Protein AF-A0A0C2F3A9-F1 (afdb_monomer)

pLDDT: mean 70.53, std 16.94, range [33.72, 92.12]

Organism: NCBI:txid51022

Radius of gyration: 20.63 Å; Cα contacts (8 Å, |Δi|>4): 140; chains: 1; bounding box: 42×50×62 Å

Structure (mmCIF, N/CA/C/O backbone):
data_AF-A0A0C2F3A9-F1
#
_entry.id   AF-A0A0C2F3A9-F1
#
loop_
_atom_site.group_PDB
_atom_site.id
_atom_site.type_symbol
_atom_site.label_atom_id
_atom_site.label_alt_id
_atom_site.label_comp_id
_atom_site.label_asym_id
_atom_site.label_entity_id
_atom_site.label_seq_id
_atom_site.pdbx_PDB_ins_code
_atom_site.Cartn_x
_atom_site.Cartn_y
_atom_site.Cartn_z
_atom_site.occupancy
_atom_site.B_iso_or_equiv
_atom_site.auth_seq_id
_atom_site.auth_comp_id
_atom_site.auth_asym_id
_atom_site.auth_atom_id
_atom_site.pdbx_PDB_model_num
ATOM 1 N N . MET A 1 1 ? 12.069 31.025 26.419 1.00 36.00 1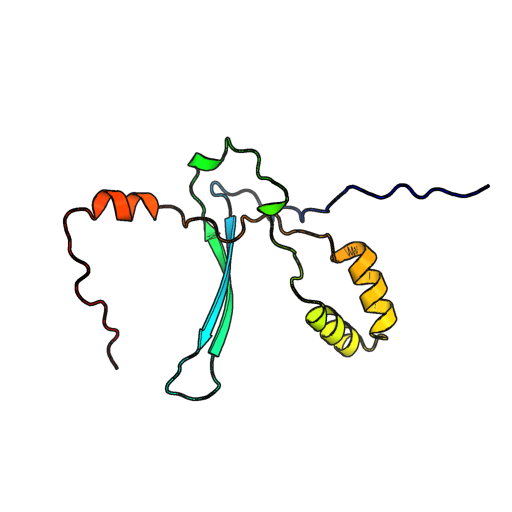 MET A N 1
ATOM 2 C CA . MET A 1 1 ? 12.903 30.349 25.404 1.00 36.00 1 MET A CA 1
ATOM 3 C C . MET A 1 1 ? 12.042 29.291 24.737 1.00 36.00 1 MET A C 1
ATOM 5 O O . MET A 1 1 ? 11.797 28.252 25.333 1.00 36.00 1 MET A O 1
ATOM 9 N N . GLY A 1 2 ? 11.458 29.619 23.585 1.00 33.72 2 GLY A N 1
ATOM 10 C CA . GLY A 1 2 ? 10.603 28.700 22.839 1.00 33.72 2 GLY A CA 1
ATOM 11 C C . GLY A 1 2 ? 11.467 27.779 21.993 1.00 33.72 2 GLY A C 1
ATOM 12 O O . GLY A 1 2 ? 12.223 28.256 21.151 1.00 33.72 2 GLY A O 1
ATOM 13 N N . ALA A 1 3 ? 11.380 26.474 22.231 1.00 38.06 3 ALA A N 1
ATOM 14 C CA . ALA A 1 3 ? 11.944 25.494 21.320 1.00 38.06 3 ALA A CA 1
ATOM 15 C C . ALA A 1 3 ? 11.051 25.445 20.074 1.00 38.06 3 ALA A C 1
ATOM 17 O O . ALA A 1 3 ? 9.968 24.861 20.088 1.00 38.06 3 ALA A O 1
ATOM 18 N N . VAL A 1 4 ? 11.493 26.112 19.009 1.00 39.12 4 VAL A N 1
ATOM 19 C CA . VAL A 1 4 ? 10.964 25.916 17.661 1.00 39.12 4 VAL A CA 1
ATOM 20 C C . VAL A 1 4 ? 11.475 24.554 17.202 1.00 39.12 4 VAL A C 1
ATOM 22 O O . VAL A 1 4 ? 12.618 24.414 16.775 1.00 39.12 4 VAL A O 1
ATOM 25 N N . TRP A 1 5 ? 10.651 23.522 17.364 1.00 34.75 5 TRP A N 1
ATOM 26 C CA . TRP A 1 5 ? 10.927 22.202 16.807 1.00 34.75 5 TRP A CA 1
ATOM 27 C C . TRP A 1 5 ? 10.609 22.236 15.315 1.00 34.75 5 TRP A C 1
ATOM 29 O O . TRP A 1 5 ? 9.516 21.891 14.873 1.00 34.75 5 TRP A O 1
ATOM 39 N N . SER A 1 6 ? 11.578 22.700 14.533 1.00 38.97 6 SER A N 1
ATOM 40 C CA . SER A 1 6 ? 11.580 22.590 13.079 1.00 38.97 6 SER A CA 1
ATOM 41 C C . SER A 1 6 ? 11.754 21.118 12.683 1.00 38.97 6 SER A C 1
ATOM 43 O O . SER A 1 6 ? 12.865 20.673 12.422 1.00 38.97 6 SER A O 1
ATOM 45 N N . TYR A 1 7 ? 10.669 20.346 12.642 1.00 45.22 7 TYR A N 1
ATOM 46 C CA . TYR A 1 7 ? 10.629 19.047 11.956 1.00 45.22 7 TYR A CA 1
ATOM 47 C C . TYR A 1 7 ? 9.521 19.048 10.900 1.00 45.22 7 TYR A C 1
ATOM 49 O O . TYR A 1 7 ? 8.666 18.176 10.849 1.00 45.22 7 TYR A O 1
ATOM 57 N N . ALA A 1 8 ? 9.545 20.062 10.039 1.00 42.72 8 ALA A N 1
ATOM 58 C CA . ALA A 1 8 ? 8.881 20.004 8.747 1.00 42.72 8 ALA A CA 1
ATOM 59 C C . ALA A 1 8 ? 9.912 19.522 7.716 1.00 42.72 8 ALA A C 1
ATOM 61 O O . ALA A 1 8 ? 10.925 20.191 7.512 1.00 42.72 8 ALA A O 1
ATOM 62 N N . GLY A 1 9 ? 9.674 18.374 7.069 1.00 41.00 9 GLY A N 1
ATOM 63 C CA . GLY A 1 9 ? 10.261 18.129 5.744 1.00 41.00 9 GLY A CA 1
ATOM 64 C C . GLY A 1 9 ? 10.920 16.781 5.450 1.00 41.00 9 GLY A C 1
ATOM 65 O O . GLY A 1 9 ? 11.559 16.681 4.406 1.00 41.00 9 GLY A O 1
ATOM 66 N N . ARG A 1 10 ? 10.796 15.739 6.283 1.00 51.03 10 ARG A N 1
ATOM 67 C CA . ARG A 1 10 ? 11.271 14.396 5.894 1.00 51.03 10 ARG A CA 1
ATOM 68 C C . ARG A 1 10 ? 10.126 13.394 5.882 1.00 51.03 10 ARG A C 1
ATOM 70 O O . ARG A 1 10 ? 9.877 12.716 6.868 1.00 51.03 10 ARG A O 1
ATOM 77 N N . TYR A 1 11 ? 9.476 13.275 4.729 1.00 56.59 11 TYR A N 1
ATOM 78 C CA . TYR A 1 11 ? 8.711 12.077 4.401 1.00 56.59 11 TYR A CA 1
ATOM 79 C C . TYR A 1 11 ? 9.651 10.868 4.514 1.00 56.59 11 TYR A C 1
ATOM 81 O O . TYR A 1 11 ? 10.692 10.811 3.858 1.00 56.59 11 TYR A O 1
ATOM 89 N N . SER A 1 12 ? 9.318 9.921 5.389 1.00 70.31 12 SER A N 1
ATOM 90 C CA . SER A 1 12 ? 10.097 8.694 5.547 1.00 70.31 12 SER A CA 1
ATOM 91 C C . SER A 1 12 ? 9.650 7.705 4.478 1.00 70.31 12 SER A C 1
ATOM 93 O O . SER A 1 12 ? 8.506 7.251 4.482 1.00 70.31 12 SER A O 1
ATOM 95 N N . VAL A 1 13 ? 10.517 7.414 3.512 1.00 74.19 13 VAL A N 1
ATOM 96 C CA . VAL A 1 13 ? 10.277 6.340 2.545 1.00 74.19 13 VAL A CA 1
ATOM 97 C C . VAL A 1 13 ? 10.815 5.047 3.149 1.00 74.19 13 VAL A C 1
ATOM 99 O O . VAL A 1 13 ? 11.979 4.988 3.546 1.00 74.19 13 VAL A O 1
ATOM 102 N N . LEU A 1 14 ? 9.971 4.016 3.237 1.00 79.88 14 LEU A N 1
ATOM 103 C CA . LEU A 1 14 ? 10.382 2.703 3.733 1.00 79.88 14 LEU A CA 1
ATOM 104 C C . LEU A 1 14 ? 11.518 2.139 2.867 1.00 79.88 14 LEU A C 1
ATOM 106 O O . LEU A 1 14 ? 11.450 2.253 1.643 1.00 79.88 14 LEU A O 1
ATOM 110 N N . PRO A 1 15 ? 12.545 1.510 3.461 1.00 76.62 15 PRO A N 1
ATOM 111 C CA . PRO A 1 15 ? 13.644 0.939 2.691 1.00 76.62 15 PRO A CA 1
ATOM 112 C C . PRO A 1 15 ? 13.127 -0.149 1.743 1.00 76.62 15 PRO A C 1
ATOM 114 O 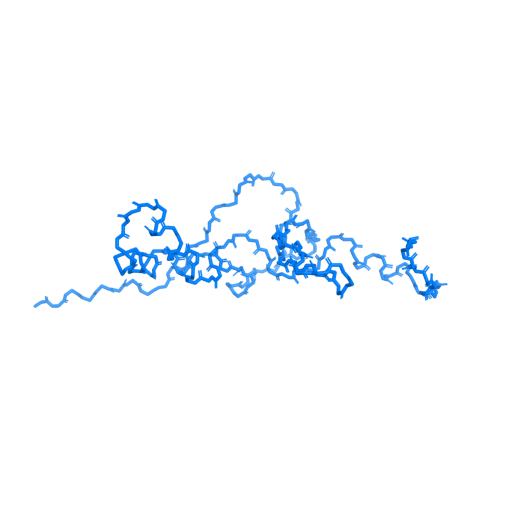O . PRO A 1 15 ? 12.234 -0.920 2.101 1.00 76.62 15 PRO A O 1
ATOM 117 N N . LEU A 1 16 ? 13.698 -0.230 0.537 1.00 75.38 16 LEU A N 1
ATOM 118 C CA . LEU A 1 16 ? 13.356 -1.305 -0.391 1.00 75.38 16 LEU A CA 1
ATOM 119 C C . LEU A 1 16 ? 13.831 -2.653 0.176 1.00 75.38 16 LEU A C 1
ATOM 121 O O . LEU A 1 16 ? 15.012 -2.789 0.513 1.00 75.38 16 LEU A O 1
ATOM 125 N N . PRO A 1 17 ? 12.950 -3.665 0.257 1.00 69.38 17 PRO A N 1
ATOM 126 C CA . PRO A 1 17 ? 13.351 -5.007 0.641 1.00 69.38 17 PRO A CA 1
ATOM 127 C C . PRO A 1 17 ? 14.075 -5.677 -0.535 1.00 69.38 17 PRO A C 1
ATOM 129 O O . PRO A 1 17 ? 13.457 -6.269 -1.417 1.00 69.38 17 PRO A O 1
ATOM 132 N N . GLY A 1 18 ? 15.404 -5.576 -0.542 1.00 72.25 18 GLY A N 1
ATOM 133 C CA . GLY A 1 18 ? 16.278 -6.258 -1.498 1.00 72.25 18 GLY A CA 1
ATOM 134 C C . GLY A 1 18 ? 16.624 -5.454 -2.755 1.00 72.25 18 GLY A C 1
ATOM 135 O O . GLY A 1 18 ? 16.185 -4.323 -2.954 1.00 72.25 18 GLY A O 1
ATOM 136 N N . CYS A 1 19 ? 17.452 -6.067 -3.604 1.00 71.38 19 CYS A N 1
ATOM 137 C CA . CYS A 1 19 ? 17.980 -5.466 -4.828 1.00 71.38 19 CYS A CA 1
ATOM 138 C C . CYS A 1 19 ? 17.548 -6.306 -6.034 1.00 71.38 19 CYS A C 1
ATOM 140 O O . CYS A 1 19 ? 18.101 -7.377 -6.280 1.00 71.38 19 CYS A O 1
ATOM 142 N N . GLY A 1 20 ? 16.547 -5.827 -6.772 1.00 76.38 20 GLY A N 1
ATOM 143 C CA . GLY A 1 20 ? 16.068 -6.439 -8.012 1.00 76.38 20 GLY A CA 1
ATOM 144 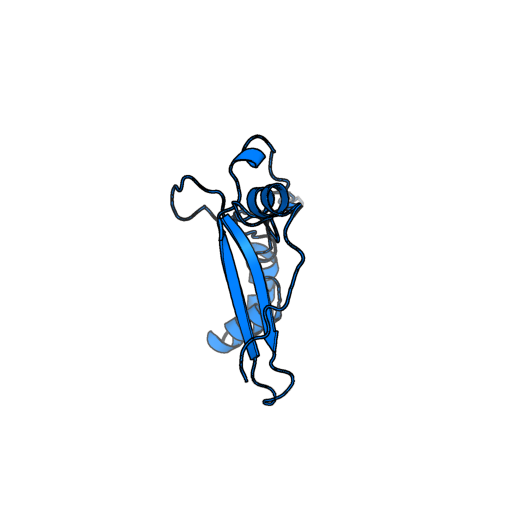C C . GLY A 1 20 ? 16.373 -5.576 -9.237 1.00 76.38 20 GLY A C 1
ATOM 145 O O . GLY A 1 20 ? 16.586 -4.372 -9.131 1.00 76.38 20 GLY A O 1
ATOM 146 N N . ASN A 1 21 ? 16.355 -6.190 -10.422 1.00 80.19 21 ASN A N 1
ATOM 147 C CA . ASN A 1 21 ? 16.592 -5.491 -11.695 1.00 80.19 21 ASN A CA 1
ATOM 148 C C . ASN A 1 21 ? 15.380 -4.690 -12.205 1.00 80.19 21 ASN A C 1
ATOM 150 O O . ASN A 1 21 ? 15.496 -3.953 -13.187 1.00 80.19 21 ASN A O 1
ATOM 154 N N . TYR A 1 22 ? 14.225 -4.854 -11.563 1.00 80.00 22 TYR A N 1
ATOM 155 C CA . TYR A 1 22 ? 12.976 -4.181 -11.899 1.00 80.00 22 TYR A CA 1
ATOM 156 C C . TYR A 1 22 ? 12.599 -3.213 -10.785 1.00 80.00 22 TYR A C 1
ATOM 158 O O . TYR A 1 22 ? 12.800 -3.511 -9.607 1.00 80.00 22 TYR A O 1
ATOM 166 N N . ARG A 1 23 ? 12.024 -2.066 -11.161 1.00 81.00 23 ARG A N 1
ATOM 167 C CA . ARG A 1 23 ? 11.292 -1.237 -10.200 1.00 81.00 23 ARG A CA 1
ATOM 168 C C . ARG A 1 23 ? 9.965 -1.914 -9.879 1.00 81.00 23 ARG A C 1
ATOM 170 O O . ARG A 1 23 ? 9.428 -2.645 -10.708 1.00 81.00 23 ARG A O 1
ATOM 177 N N . THR A 1 24 ? 9.437 -1.646 -8.693 1.00 86.19 24 THR A N 1
ATOM 178 C CA . THR A 1 24 ? 8.178 -2.234 -8.235 1.00 86.19 24 THR A CA 1
ATOM 179 C C . THR A 1 24 ? 7.081 -1.179 -8.245 1.00 86.19 24 THR A C 1
ATOM 181 O O . THR A 1 24 ? 7.196 -0.140 -7.591 1.00 86.19 24 THR A O 1
ATOM 184 N N . GLY A 1 25 ? 6.022 -1.453 -8.993 1.00 88.44 25 GLY A N 1
ATOM 185 C CA . GLY A 1 25 ? 4.755 -0.744 -8.953 1.00 88.44 25 GLY A CA 1
ATOM 186 C C . GLY A 1 25 ? 3.824 -1.343 -7.904 1.00 88.44 25 GLY A C 1
ATOM 187 O O . GLY A 1 25 ? 4.007 -2.477 -7.458 1.00 88.44 25 GLY A O 1
ATOM 188 N N . CYS A 1 26 ? 2.832 -0.566 -7.495 1.00 89.94 26 CYS A N 1
ATOM 189 C CA . CYS A 1 26 ? 1.826 -0.936 -6.513 1.00 89.94 26 CYS A CA 1
ATOM 190 C C . CYS A 1 26 ? 0.452 -0.457 -6.983 1.00 89.94 26 CYS A C 1
ATOM 192 O O . CYS A 1 26 ? 0.310 0.676 -7.453 1.00 89.94 26 CYS A O 1
ATOM 194 N N . ALA A 1 27 ? -0.553 -1.317 -6.853 1.00 90.62 27 ALA A N 1
ATOM 195 C CA . ALA A 1 27 ? -1.947 -0.972 -7.093 1.00 90.62 27 ALA A CA 1
ATOM 196 C C . ALA A 1 27 ? -2.864 -1.735 -6.133 1.00 90.62 27 ALA A C 1
ATOM 198 O O . ALA A 1 27 ? -2.601 -2.889 -5.796 1.00 90.62 27 ALA A O 1
ATOM 199 N N . ASP A 1 28 ? -3.958 -1.092 -5.732 1.00 91.56 28 ASP A N 1
ATOM 200 C CA . ASP A 1 28 ? -5.009 -1.710 -4.925 1.00 91.56 28 ASP A CA 1
ATOM 201 C C . ASP A 1 28 ? -6.144 -2.159 -5.851 1.00 91.56 28 ASP A C 1
ATOM 203 O O . ASP A 1 28 ? -6.674 -1.358 -6.623 1.00 91.56 28 ASP A O 1
ATOM 207 N N . LEU A 1 29 ? -6.501 -3.442 -5.787 1.00 90.06 29 LEU A N 1
ATOM 208 C CA . LEU A 1 29 ? -7.555 -4.057 -6.588 1.00 90.06 29 LEU A CA 1
ATOM 209 C C . LEU A 1 29 ? -8.697 -4.497 -5.676 1.00 90.06 29 LEU A C 1
ATOM 211 O O . LEU A 1 29 ? -8.488 -5.237 -4.715 1.00 90.06 29 LEU A O 1
ATOM 215 N N . MET A 1 30 ? -9.906 -4.048 -6.005 1.00 89.19 30 MET A N 1
ATOM 216 C CA . MET A 1 30 ? -11.151 -4.489 -5.387 1.00 89.19 30 MET A CA 1
ATOM 217 C C . MET A 1 30 ? -11.994 -5.150 -6.473 1.00 89.19 30 MET A C 1
ATOM 219 O O . MET A 1 30 ? -12.493 -4.475 -7.370 1.00 89.19 30 MET A O 1
ATOM 223 N N . ILE A 1 31 ? -12.090 -6.475 -6.416 1.00 88.50 31 ILE A N 1
ATOM 224 C CA . ILE A 1 31 ? -12.860 -7.283 -7.360 1.00 88.50 31 ILE A CA 1
ATOM 225 C C . ILE A 1 31 ? -14.116 -7.736 -6.628 1.00 88.50 31 ILE A C 1
ATOM 227 O O . ILE A 1 31 ? -14.030 -8.465 -5.642 1.00 88.50 31 ILE A O 1
ATOM 231 N N . THR A 1 32 ? -15.273 -7.291 -7.097 1.00 85.31 32 THR A N 1
ATOM 232 C CA . THR A 1 32 ? -16.579 -7.687 -6.562 1.00 85.31 32 THR A CA 1
ATOM 233 C C . THR A 1 32 ? -17.329 -8.442 -7.642 1.00 85.31 32 THR A C 1
ATOM 235 O O . THR A 1 32 ? -17.474 -7.912 -8.749 1.00 85.31 32 THR A O 1
ATOM 238 N N . ASP A 1 33 ? -17.814 -9.644 -7.342 1.00 79.44 33 ASP A N 1
ATOM 239 C CA . ASP A 1 33 ? -18.789 -10.269 -8.225 1.00 79.44 33 ASP A CA 1
ATOM 240 C C . ASP A 1 33 ? -20.149 -9.612 -7.974 1.00 79.44 33 ASP A C 1
ATOM 242 O O . ASP A 1 33 ? -20.619 -9.523 -6.845 1.00 79.44 33 ASP A O 1
ATOM 246 N N . THR A 1 34 ? -20.766 -9.093 -9.030 1.00 68.25 34 THR A N 1
ATOM 247 C CA . THR A 1 34 ? -22.092 -8.463 -8.932 1.00 68.25 34 THR A CA 1
ATOM 248 C C . THR A 1 34 ? -23.218 -9.492 -8.880 1.00 68.25 34 THR A C 1
ATOM 250 O O . THR A 1 34 ? -24.363 -9.114 -8.631 1.00 68.25 34 THR A O 1
ATOM 253 N N . LYS A 1 35 ? -22.919 -10.775 -9.128 1.00 69.31 35 LYS A N 1
ATOM 254 C CA . LYS A 1 35 ? -23.923 -11.831 -9.288 1.00 69.31 35 LYS A CA 1
ATOM 255 C C . LYS A 1 35 ? -24.034 -12.776 -8.086 1.00 69.31 35 LYS A C 1
ATOM 257 O O . LYS A 1 35 ? -25.138 -13.243 -7.831 1.00 69.31 35 LYS A O 1
ATOM 262 N N . ASP A 1 36 ? -22.968 -12.958 -7.302 1.00 56.62 36 ASP A N 1
ATOM 263 C CA . ASP A 1 36 ? -22.889 -13.983 -6.242 1.00 56.62 36 ASP A CA 1
ATOM 264 C C . ASP A 1 36 ? -22.760 -13.419 -4.802 1.00 56.62 36 ASP A C 1
ATOM 266 O O . ASP A 1 36 ? -22.110 -13.993 -3.925 1.00 56.62 36 ASP A O 1
ATOM 270 N N . GLY A 1 37 ? -23.445 -12.304 -4.518 1.00 63.03 37 GLY A N 1
ATOM 271 C CA . GLY A 1 37 ? -23.564 -11.716 -3.171 1.00 63.03 37 GLY A CA 1
ATOM 272 C C . GLY A 1 37 ? -22.407 -10.795 -2.755 1.00 63.03 37 GLY A C 1
ATOM 273 O O . GLY A 1 37 ? -21.555 -10.447 -3.563 1.00 63.03 37 GLY A O 1
ATOM 274 N N . ASP A 1 38 ? -22.365 -10.396 -1.474 1.00 68.00 38 ASP A N 1
ATOM 275 C CA . ASP A 1 38 ? -21.393 -9.433 -0.896 1.00 68.00 38 ASP A CA 1
ATOM 276 C C . ASP A 1 38 ? -19.935 -9.954 -0.821 1.00 68.00 38 ASP A C 1
ATOM 278 O O . ASP A 1 38 ? -19.105 -9.443 -0.061 1.00 68.00 38 ASP A O 1
ATOM 282 N N . THR A 1 39 ? -19.592 -10.990 -1.589 1.00 79.50 39 THR A N 1
ATOM 283 C CA . THR A 1 39 ? -18.266 -11.611 -1.566 1.00 79.50 39 THR A CA 1
ATOM 284 C C . THR A 1 39 ? -17.375 -10.978 -2.630 1.00 79.50 39 THR A C 1
ATOM 286 O O . THR A 1 39 ? -17.629 -11.064 -3.829 1.00 79.50 39 THR A O 1
ATOM 289 N N . GLY A 1 40 ? -16.289 -10.348 -2.188 1.00 84.62 40 GLY A N 1
ATOM 290 C CA . GLY A 1 40 ? -15.290 -9.748 -3.064 1.00 84.62 40 GLY A CA 1
ATOM 291 C C . GLY A 1 40 ? -13.875 -9.959 -2.543 1.00 84.62 40 GLY A C 1
ATOM 292 O O . GLY A 1 40 ? -13.656 -10.258 -1.368 1.00 84.62 40 GLY A O 1
ATOM 293 N N . VAL A 1 41 ? -12.899 -9.785 -3.429 1.00 89.19 41 VAL A N 1
ATOM 294 C CA . VAL A 1 41 ? -11.474 -9.848 -3.104 1.00 89.19 41 VAL A CA 1
ATOM 295 C C . VAL A 1 41 ? -10.917 -8.434 -3.093 1.00 89.19 41 VAL A C 1
ATOM 297 O O . VAL A 1 41 ? -10.993 -7.715 -4.089 1.00 89.19 41 VAL A O 1
ATOM 300 N N . PHE A 1 42 ? -10.317 -8.049 -1.969 1.00 90.19 42 PHE A N 1
ATOM 301 C CA . PHE A 1 42 ? -9.527 -6.830 -1.867 1.00 90.19 42 PHE A CA 1
ATOM 302 C C . PHE A 1 42 ? -8.059 -7.189 -1.648 1.00 90.19 42 PHE A C 1
ATOM 304 O O . PHE A 1 42 ? -7.719 -7.865 -0.677 1.00 90.19 42 PHE A O 1
ATOM 311 N N . MET A 1 43 ? -7.186 -6.752 -2.556 1.00 91.88 43 MET A N 1
ATOM 312 C CA . MET A 1 43 ? -5.754 -7.042 -2.491 1.00 91.88 43 MET A CA 1
ATOM 313 C C . MET A 1 43 ? -4.905 -5.872 -2.982 1.00 91.88 43 MET A C 1
ATOM 315 O O . MET A 1 43 ? -5.263 -5.177 -3.930 1.00 91.88 43 MET A O 1
ATOM 319 N N . ARG A 1 44 ? -3.737 -5.692 -2.359 1.00 91.31 44 ARG A N 1
ATOM 320 C CA . ARG A 1 44 ? -2.673 -4.807 -2.844 1.00 91.31 44 ARG A CA 1
ATOM 321 C C . ARG A 1 44 ? -1.669 -5.637 -3.635 1.00 91.31 44 ARG A C 1
ATOM 323 O O . ARG A 1 44 ? -1.045 -6.540 -3.079 1.00 91.31 44 ARG A O 1
ATOM 330 N N . VAL A 1 45 ? -1.518 -5.336 -4.919 1.00 92.12 45 VAL A N 1
ATOM 331 C CA . VAL A 1 45 ? -0.631 -6.059 -5.834 1.00 92.12 45 VAL A CA 1
ATOM 332 C C . VAL A 1 45 ? 0.646 -5.263 -6.052 1.00 92.12 45 VAL A C 1
ATOM 334 O O . VAL A 1 45 ? 0.605 -4.072 -6.361 1.00 92.12 45 VAL A O 1
ATOM 337 N N . TYR A 1 46 ? 1.777 -5.954 -5.937 1.00 90.56 46 TYR A N 1
ATOM 338 C CA . TYR A 1 46 ? 3.098 -5.441 -6.279 1.00 90.56 46 TYR A CA 1
ATOM 339 C C . TYR A 1 46 ? 3.578 -6.109 -7.564 1.00 90.56 46 TYR A C 1
ATOM 341 O O . TYR A 1 46 ? 3.580 -7.337 -7.657 1.00 90.56 46 TYR A O 1
ATOM 349 N N . TYR A 1 47 ? 3.969 -5.317 -8.557 1.00 89.75 47 TYR A N 1
ATOM 350 C CA . TYR A 1 47 ? 4.301 -5.813 -9.895 1.00 89.75 47 TYR A CA 1
ATOM 351 C C . TYR A 1 47 ? 5.533 -5.107 -10.475 1.00 89.75 47 TYR A C 1
ATOM 353 O O . TYR A 1 47 ? 5.861 -4.000 -10.048 1.00 89.75 47 TYR A O 1
ATOM 361 N N . PRO A 1 48 ? 6.251 -5.722 -11.429 1.00 89.50 48 PRO A N 1
ATOM 362 C CA . PRO A 1 48 ? 7.411 -5.093 -12.049 1.00 89.50 48 PRO A CA 1
ATOM 363 C C . PRO A 1 48 ? 7.000 -3.949 -12.986 1.00 89.50 48 PRO A C 1
ATOM 365 O O . PRO A 1 48 ? 6.039 -4.066 -13.745 1.00 89.50 48 PRO A O 1
ATOM 368 N N . VAL A 1 49 ? 7.775 -2.869 -12.969 1.00 85.38 49 VAL A N 1
ATOM 369 C CA . VAL A 1 49 ? 7.647 -1.695 -13.844 1.00 85.38 49 VAL A CA 1
ATOM 370 C C . VAL A 1 49 ? 8.855 -1.627 -14.780 1.00 85.38 49 VAL A C 1
ATOM 372 O O . VAL A 1 49 ? 9.964 -2.038 -14.412 1.00 85.38 49 VAL A O 1
ATOM 375 N N . ASP A 1 50 ? 8.633 -1.152 -16.008 1.00 79.56 50 ASP A N 1
ATOM 376 C CA . ASP A 1 50 ? 9.657 -1.112 -17.051 1.00 79.56 50 ASP A CA 1
ATOM 377 C C . ASP A 1 50 ? 10.868 -0.243 -16.679 1.00 79.56 50 ASP A C 1
ATOM 379 O O . ASP A 1 50 ? 10.799 0.749 -15.955 1.00 79.56 50 ASP A O 1
ATOM 383 N N . ARG A 1 51 ? 12.025 -0.636 -17.219 1.00 67.44 51 ARG A N 1
ATOM 384 C CA . ARG A 1 51 ? 13.325 -0.025 -16.904 1.00 67.44 51 ARG A CA 1
ATOM 385 C C . ARG A 1 51 ? 13.499 1.383 -17.496 1.00 67.44 51 ARG A C 1
ATOM 387 O O . ARG A 1 51 ? 14.405 2.102 -17.088 1.00 67.44 51 ARG A O 1
ATOM 394 N N . ASN A 1 52 ? 12.676 1.789 -18.461 1.00 58.91 52 ASN A N 1
ATOM 395 C CA . ASN A 1 52 ? 12.886 3.057 -19.168 1.00 58.91 52 ASN A CA 1
ATOM 396 C C . ASN A 1 52 ? 12.748 4.296 -18.268 1.00 58.91 52 ASN A C 1
ATOM 398 O O . ASN A 1 52 ? 13.333 5.330 -18.580 1.00 58.91 52 ASN A O 1
ATOM 402 N N . ASP A 1 53 ? 12.094 4.173 -17.112 1.00 56.97 53 ASP A N 1
ATOM 403 C CA . ASP A 1 53 ? 11.932 5.275 -16.159 1.00 56.97 53 ASP A CA 1
ATOM 404 C C . ASP A 1 53 ? 13.068 5.382 -15.124 1.00 56.97 53 ASP A C 1
ATOM 406 O O . ASP A 1 53 ? 13.011 6.224 -14.226 1.00 56.97 53 ASP A O 1
ATOM 410 N N . PHE A 1 54 ? 14.146 4.585 -15.235 1.00 57.03 54 PHE A N 1
ATOM 411 C CA . PHE A 1 54 ? 15.285 4.666 -14.302 1.00 57.03 54 PHE A CA 1
ATOM 412 C C . PHE A 1 54 ? 15.959 6.048 -14.268 1.00 57.03 54 PHE A C 1
ATOM 414 O O . PHE A 1 54 ? 16.528 6.408 -13.238 1.00 57.03 54 PHE A O 1
ATOM 421 N N . GLY A 1 55 ? 15.882 6.814 -15.362 1.00 51.59 55 GLY A N 1
ATOM 422 C CA . GLY A 1 55 ? 16.438 8.168 -15.466 1.00 51.59 55 GLY A CA 1
ATOM 423 C C . GLY A 1 55 ? 15.529 9.281 -14.934 1.00 51.59 55 GLY A C 1
ATOM 424 O O . GLY A 1 55 ? 15.984 10.417 -14.802 1.00 51.59 55 GLY A O 1
ATOM 425 N N . ARG A 1 56 ? 14.261 8.9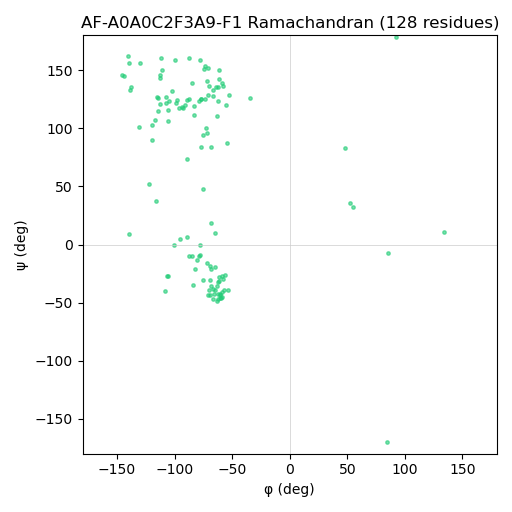88 -14.617 1.00 57.38 56 ARG A N 1
ATOM 426 C CA . ARG A 1 56 ? 13.322 9.974 -14.073 1.00 57.38 56 ARG A CA 1
ATOM 427 C C . ARG A 1 56 ? 13.413 9.946 -12.548 1.00 57.38 56 ARG A C 1
ATOM 429 O O . ARG A 1 56 ? 13.212 8.903 -11.921 1.00 57.38 56 ARG A O 1
ATOM 436 N N . ALA A 1 57 ? 13.767 11.085 -11.954 1.00 55.91 57 ALA A N 1
ATOM 437 C CA . ALA A 1 57 ? 13.720 11.258 -10.509 1.00 55.91 57 ALA A CA 1
ATOM 438 C C . ALA A 1 57 ? 12.258 11.132 -10.068 1.00 55.91 57 ALA A C 1
ATOM 440 O O . ALA A 1 57 ? 11.441 11.988 -10.409 1.00 55.91 57 ALA A O 1
ATOM 441 N N . SER A 1 58 ? 11.931 10.045 -9.369 1.00 60.41 58 SER A N 1
ATOM 442 C CA . SER A 1 58 ? 10.573 9.817 -8.889 1.00 60.41 58 SER A CA 1
ATOM 443 C C . SER A 1 58 ? 10.178 10.909 -7.910 1.00 60.41 58 SER A C 1
ATOM 445 O O . SER A 1 58 ? 10.873 11.170 -6.924 1.00 60.41 58 SER A O 1
ATOM 447 N N . THR A 1 59 ? 9.076 11.586 -8.212 1.00 62.72 59 THR A N 1
ATOM 448 C CA . THR A 1 59 ? 8.524 12.611 -7.331 1.00 62.72 59 THR A CA 1
ATOM 449 C C . THR A 1 59 ? 7.849 11.961 -6.125 1.00 62.72 59 THR A C 1
ATOM 451 O O . THR A 1 59 ? 7.332 10.851 -6.198 1.00 62.72 59 THR A O 1
ATOM 454 N N . VAL A 1 60 ? 7.821 12.654 -4.984 1.00 62.97 60 VAL A N 1
ATOM 455 C CA . VAL A 1 60 ? 7.223 12.148 -3.729 1.00 62.97 60 VAL A CA 1
ATOM 456 C C . VAL A 1 60 ? 5.750 11.746 -3.900 1.00 62.97 60 VAL A C 1
ATOM 458 O O . VAL A 1 60 ? 5.256 10.879 -3.181 1.00 62.97 60 VAL A O 1
ATOM 461 N N . SER A 1 61 ? 5.052 12.351 -4.864 1.00 64.69 61 SER A N 1
ATOM 462 C CA . SER A 1 61 ? 3.674 12.020 -5.245 1.00 64.69 61 SER A CA 1
ATOM 463 C C . SER A 1 61 ? 3.518 10.661 -5.929 1.00 64.69 61 SER A C 1
ATOM 465 O O . SER A 1 61 ? 2.411 10.139 -5.963 1.00 64.69 61 SER A O 1
ATOM 467 N N . GLU A 1 62 ? 4.594 10.076 -6.456 1.00 75.12 62 GLU A N 1
ATOM 468 C CA . GLU A 1 62 ? 4.570 8.754 -7.095 1.00 75.12 62 GLU A CA 1
ATOM 469 C C . GLU A 1 62 ? 4.604 7.614 -6.071 1.00 75.12 62 GLU A C 1
ATOM 471 O O . GLU A 1 62 ? 4.339 6.468 -6.425 1.00 75.12 62 GLU A O 1
ATOM 476 N N . HIS A 1 63 ? 4.913 7.906 -4.805 1.00 81.12 63 HIS A N 1
ATOM 477 C CA . HIS A 1 63 ? 4.992 6.909 -3.745 1.00 81.12 63 HIS A CA 1
ATOM 478 C C . HIS A 1 63 ? 3.708 6.879 -2.909 1.00 81.12 63 HIS A C 1
ATOM 480 O O . HIS A 1 63 ? 3.347 7.895 -2.300 1.00 81.12 63 HIS A O 1
ATOM 486 N N . PRO A 1 64 ? 3.018 5.727 -2.818 1.00 85.12 64 PRO A N 1
ATOM 487 C CA . PRO A 1 64 ? 1.796 5.633 -2.043 1.00 85.12 64 PRO A CA 1
ATOM 488 C C . PRO A 1 64 ? 2.100 5.709 -0.547 1.00 85.12 64 PRO A C 1
ATOM 490 O O . PRO A 1 64 ? 3.162 5.286 -0.072 1.00 85.12 64 PRO A O 1
ATOM 493 N N . LEU A 1 65 ? 1.128 6.212 0.212 1.00 84.06 65 LEU A N 1
ATOM 494 C CA . LEU A 1 65 ? 1.157 6.133 1.668 1.00 84.06 65 LEU A CA 1
ATOM 495 C C . LEU A 1 65 ? 1.236 4.665 2.092 1.00 84.06 65 LEU A C 1
ATOM 497 O O . LEU A 1 65 ? 0.534 3.806 1.546 1.00 84.06 65 LEU A O 1
ATOM 501 N N . TRP A 1 66 ? 2.093 4.378 3.072 1.00 83.31 66 TRP A N 1
ATOM 502 C CA . TRP A 1 66 ? 2.208 3.026 3.611 1.00 83.31 66 TRP A CA 1
ATOM 503 C C . TRP A 1 66 ? 0.870 2.574 4.207 1.00 83.31 66 TRP A C 1
ATOM 505 O O . TRP A 1 66 ? 0.401 1.476 3.905 1.00 83.31 66 TRP A O 1
ATOM 515 N N . LEU A 1 67 ? 0.212 3.474 4.941 1.00 83.81 67 LEU A N 1
ATOM 516 C CA . LEU A 1 67 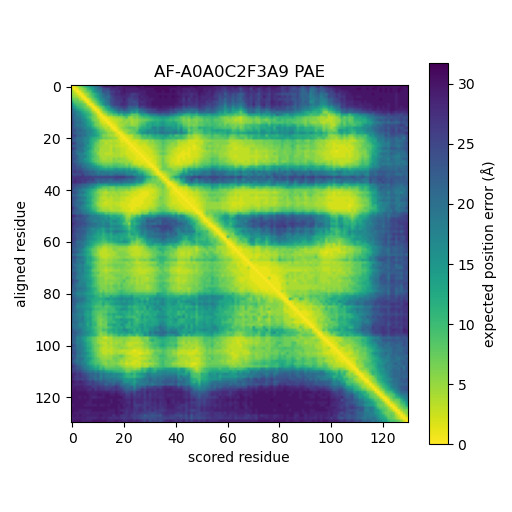? -1.145 3.295 5.433 1.00 83.81 67 LEU A CA 1
ATOM 517 C C . LEU A 1 67 ? -2.078 4.316 4.776 1.00 83.81 67 LEU A C 1
ATOM 519 O O . LEU A 1 67 ? -1.933 5.516 4.979 1.00 83.81 67 LEU A O 1
ATOM 523 N N . SER A 1 68 ? -3.037 3.846 3.980 1.00 80.25 68 SER A N 1
ATOM 524 C CA . SER A 1 68 ? -3.938 4.723 3.216 1.00 80.25 68 SER A CA 1
ATOM 525 C C . SER A 1 68 ? -5.114 5.264 4.028 1.00 80.25 68 SER A C 1
ATOM 527 O O . SER A 1 68 ? -5.724 6.252 3.630 1.00 80.25 68 SER A O 1
ATOM 529 N N . ARG A 1 69 ? -5.462 4.602 5.136 1.00 83.62 69 ARG A N 1
ATOM 530 C CA . ARG A 1 69 ? -6.712 4.823 5.865 1.00 83.62 69 ARG A CA 1
ATOM 531 C C . ARG A 1 69 ? -6.501 4.814 7.382 1.00 83.62 69 ARG A C 1
ATOM 533 O O . ARG A 1 69 ? -5.854 3.890 7.887 1.00 83.62 69 ARG A O 1
ATOM 540 N N . PRO A 1 70 ? -7.053 5.791 8.122 1.00 79.44 70 PRO A N 1
ATOM 541 C CA . PRO A 1 70 ? -6.930 5.849 9.578 1.00 79.44 70 PRO A CA 1
ATOM 542 C C . PRO A 1 70 ? -7.695 4.723 10.292 1.00 79.44 70 PRO A C 1
ATOM 544 O O . PRO A 1 70 ? -7.359 4.375 11.425 1.00 79.44 70 PRO A O 1
ATOM 547 N N . GLU A 1 71 ? -8.684 4.099 9.647 1.00 86.12 71 GLU A N 1
ATOM 548 C CA . GLU A 1 71 ? -9.467 2.996 10.218 1.00 86.12 71 GLU A CA 1
ATOM 549 C C . GLU A 1 71 ? -8.596 1.771 10.524 1.00 86.12 71 GLU A C 1
ATOM 551 O O . GLU A 1 71 ? -8.829 1.087 11.522 1.00 86.12 71 GLU A O 1
ATOM 556 N N . TYR A 1 72 ? -7.542 1.537 9.735 1.00 86.31 72 TYR A N 1
ATOM 557 C CA . TYR A 1 72 ? -6.572 0.477 10.020 1.00 86.31 72 TYR A CA 1
ATOM 558 C C . TYR A 1 72 ? -5.823 0.721 11.335 1.00 86.31 72 TYR A C 1
ATOM 560 O O . TYR A 1 72 ? -5.566 -0.224 12.080 1.00 86.31 72 TYR A O 1
ATOM 568 N N . VAL A 1 73 ? -5.525 1.984 11.663 1.00 84.19 73 VAL A N 1
ATOM 569 C CA . VAL A 1 73 ? -4.920 2.350 12.954 1.00 84.19 73 VAL A CA 1
ATOM 570 C C . VAL A 1 73 ? -5.888 2.074 14.091 1.00 84.19 73 VAL A C 1
ATOM 572 O O . VAL A 1 73 ? -5.490 1.550 15.129 1.00 84.19 73 VAL A O 1
ATOM 575 N N . ASN A 1 74 ? -7.161 2.419 13.900 1.00 84.19 74 ASN A N 1
ATOM 576 C CA . ASN A 1 74 ? -8.180 2.186 14.913 1.00 84.19 74 ASN A CA 1
ATOM 577 C C . ASN A 1 74 ? -8.342 0.685 15.200 1.00 84.19 74 ASN A C 1
ATOM 579 O O . ASN A 1 74 ? -8.278 0.270 16.354 1.00 84.19 74 ASN A O 1
ATOM 583 N N . GLY A 1 75 ? -8.436 -0.138 14.150 1.00 86.25 75 GLY A N 1
ATOM 584 C CA . GLY A 1 75 ? -8.478 -1.595 14.290 1.00 86.25 75 GLY A CA 1
ATOM 585 C C . GLY A 1 75 ? -7.244 -2.156 15.004 1.00 86.25 75 GLY A C 1
ATOM 586 O O . GLY A 1 75 ? -7.375 -2.999 15.893 1.00 86.25 75 GLY A O 1
ATOM 587 N N . LEU A 1 76 ? -6.051 -1.638 14.692 1.00 86.31 76 LEU A N 1
ATOM 588 C CA . LEU A 1 76 ? -4.821 -2.025 15.383 1.00 86.31 76 LEU A CA 1
ATOM 589 C C . LEU A 1 76 ? -4.828 -1.610 16.864 1.00 86.31 76 LEU A C 1
ATOM 591 O O . LEU A 1 76 ? -4.396 -2.391 17.711 1.00 86.31 76 LEU A O 1
ATOM 595 N N . ALA A 1 77 ? -5.347 -0.426 17.203 1.00 86.06 77 ALA A N 1
ATOM 596 C CA . ALA A 1 77 ? -5.499 0.008 18.595 1.00 86.06 77 ALA A CA 1
ATOM 597 C C . ALA A 1 77 ? -6.410 -0.935 19.378 1.00 86.06 77 ALA A C 1
ATOM 599 O O . ALA A 1 77 ? -6.051 -1.358 20.481 1.00 86.06 77 ALA A O 1
ATOM 600 N N . THR A 1 78 ? -7.549 -1.304 18.785 1.00 87.69 78 THR A N 1
ATOM 601 C CA . THR A 1 7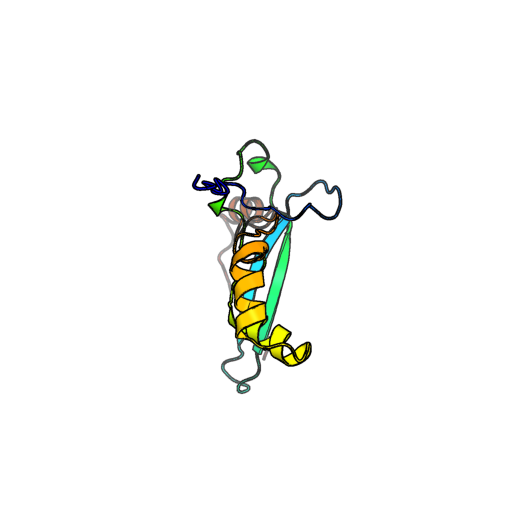8 ? -8.473 -2.282 19.363 1.00 87.69 78 THR A CA 1
ATOM 602 C C . THR A 1 78 ? -7.787 -3.632 19.564 1.00 87.69 78 THR A C 1
ATOM 604 O O . THR A 1 78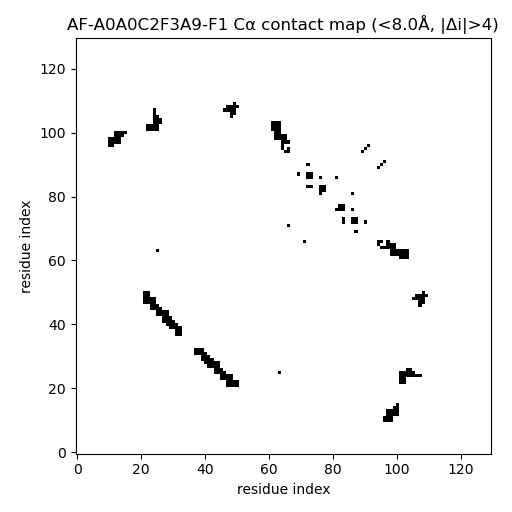 ? -7.870 -4.197 20.654 1.00 87.69 78 THR A O 1
ATOM 607 N N . TYR A 1 79 ? -7.041 -4.115 18.566 1.00 88.81 79 TYR A N 1
ATOM 608 C CA . TYR A 1 79 ? -6.281 -5.365 18.654 1.00 88.81 79 TYR A CA 1
ATOM 609 C C . TYR A 1 79 ? -5.223 -5.339 19.772 1.00 88.81 79 TYR A C 1
ATOM 611 O O . TYR A 1 79 ? -5.117 -6.278 20.559 1.00 88.81 79 TYR A O 1
ATOM 619 N N . MET A 1 80 ? -4.481 -4.236 19.902 1.00 87.00 80 MET A N 1
ATOM 620 C CA . MET A 1 80 ? -3.445 -4.057 20.927 1.00 87.00 80 MET A CA 1
ATOM 621 C C . MET A 1 80 ? -3.998 -3.719 22.323 1.00 87.00 80 MET A C 1
ATOM 623 O O . MET A 1 80 ? -3.211 -3.546 23.256 1.00 87.00 80 MET A O 1
ATOM 627 N N . LYS A 1 81 ? -5.326 -3.602 22.486 1.00 87.19 81 LYS A N 1
ATOM 628 C CA . LYS A 1 81 ? -5.996 -3.144 23.722 1.00 87.19 81 LYS A CA 1
ATOM 629 C C . LYS A 1 81 ? -5.491 -1.776 24.213 1.00 87.19 81 LYS A C 1
ATOM 631 O O . LYS A 1 81 ? -5.437 -1.512 25.413 1.00 87.19 81 LYS A O 1
ATOM 636 N N . GLN A 1 82 ? -5.095 -0.910 23.284 1.00 82.50 82 GLN A N 1
ATOM 637 C CA . GLN A 1 82 ? -4.628 0.454 23.546 1.00 82.50 82 GLN A CA 1
ATOM 638 C C . GLN A 1 82 ? -5.762 1.450 23.271 1.00 82.50 82 GLN A C 1
ATOM 640 O O . GLN A 1 82 ? -6.698 1.156 22.527 1.00 82.50 82 GLN A O 1
ATOM 645 N N . SER A 1 83 ? -5.694 2.656 23.843 1.00 81.44 83 SER A N 1
ATOM 646 C CA . SER A 1 83 ? -6.689 3.683 23.525 1.00 81.44 83 SER A CA 1
ATOM 647 C C . SER A 1 83 ? -6.492 4.203 22.097 1.00 81.44 83 SER A C 1
ATOM 649 O O . SER A 1 83 ? -5.394 4.622 21.719 1.00 81.44 83 SER A O 1
ATOM 651 N N . ALA A 1 84 ? -7.575 4.214 21.313 1.00 74.38 84 ALA A N 1
ATOM 652 C CA . ALA A 1 84 ? -7.562 4.645 19.914 1.00 74.38 84 ALA A CA 1
ATOM 653 C C . ALA A 1 84 ? -6.958 6.048 19.736 1.00 74.38 84 ALA A C 1
ATOM 655 O O . ALA A 1 84 ? -6.161 6.259 18.828 1.00 74.38 84 ALA A O 1
ATOM 656 N N . GLY A 1 85 ? -7.244 6.974 20.659 1.00 75.50 85 GLY A N 1
ATOM 657 C CA . GLY A 1 85 ? -6.709 8.337 20.614 1.00 75.50 85 GLY A CA 1
ATOM 658 C C . GLY A 1 85 ? -5.190 8.429 20.809 1.00 75.50 85 GLY A C 1
ATOM 659 O O . GLY A 1 85 ? -4.536 9.208 20.119 1.00 75.50 85 GLY A O 1
ATOM 660 N N . ARG A 1 86 ? -4.591 7.612 21.694 1.00 74.62 86 ARG A N 1
ATOM 661 C CA . ARG A 1 86 ? -3.124 7.605 21.875 1.00 74.62 86 ARG A CA 1
ATOM 662 C C . ARG A 1 86 ? -2.428 7.009 20.660 1.00 74.62 86 ARG A C 1
ATOM 664 O O . ARG A 1 86 ? -1.396 7.529 20.241 1.00 74.62 86 ARG A O 1
ATOM 671 N N . LEU A 1 87 ? -2.999 5.951 20.081 1.00 76.62 87 LEU A N 1
ATOM 672 C CA . LEU A 1 87 ? -2.413 5.319 18.907 1.00 76.62 87 LEU A CA 1
ATOM 673 C C . LEU A 1 87 ? -2.563 6.203 17.663 1.00 76.62 87 LEU A C 1
ATOM 675 O O . LEU A 1 87 ? -1.585 6.405 16.959 1.00 76.62 87 LEU A O 1
ATOM 679 N N . GLN A 1 88 ? -3.724 6.821 17.439 1.00 73.69 88 GLN A N 1
ATOM 680 C CA . GLN A 1 88 ? -3.922 7.783 16.347 1.00 73.69 88 GLN A CA 1
ATOM 681 C C . GLN A 1 88 ? -2.942 8.956 16.416 1.00 73.69 88 GLN A C 1
ATOM 683 O O . GLN A 1 88 ? -2.417 9.363 15.384 1.00 73.69 88 GLN A O 1
ATOM 688 N N . PHE A 1 89 ? -2.639 9.461 17.614 1.00 75.12 89 PHE A N 1
ATOM 689 C CA . PHE A 1 89 ? -1.638 10.513 17.783 1.00 75.12 89 PHE A CA 1
ATOM 690 C C . PHE A 1 89 ? -0.236 10.053 17.351 1.00 75.12 89 PHE A C 1
ATOM 692 O O . PHE A 1 89 ? 0.415 10.729 16.558 1.00 75.12 89 PHE A O 1
ATOM 699 N N . ILE A 1 90 ? 0.206 8.876 17.809 1.00 72.38 90 ILE A N 1
ATOM 700 C CA . ILE A 1 90 ? 1.507 8.297 17.427 1.00 72.38 90 ILE A CA 1
ATOM 701 C C . ILE A 1 90 ? 1.555 8.019 15.920 1.00 72.38 90 ILE A C 1
ATOM 703 O O . ILE A 1 90 ? 2.552 8.320 15.269 1.00 72.38 90 ILE A O 1
ATOM 707 N N . PHE A 1 91 ? 0.477 7.483 15.350 1.00 73.19 91 PHE A N 1
ATOM 708 C CA . PHE A 1 91 ? 0.402 7.192 13.923 1.00 73.19 91 PHE A CA 1
ATOM 709 C C . PHE A 1 91 ? 0.427 8.457 13.078 1.00 73.19 91 PHE A C 1
ATOM 711 O O . PHE A 1 91 ? 1.216 8.517 12.145 1.00 73.19 91 PHE A O 1
ATOM 718 N N . ASN A 1 92 ? -0.354 9.482 13.414 1.00 73.25 92 ASN A N 1
ATOM 719 C CA . ASN A 1 92 ? -0.312 10.754 12.692 1.00 73.25 92 ASN A CA 1
ATOM 720 C C . ASN A 1 92 ? 1.069 11.412 12.779 1.00 73.25 92 ASN A C 1
ATOM 722 O O . ASN A 1 92 ? 1.486 12.066 11.830 1.00 73.25 92 ASN A O 1
ATOM 726 N N . TRP A 1 93 ? 1.790 11.209 13.885 1.00 69.81 93 TRP A N 1
ATOM 727 C CA . TRP A 1 93 ? 3.095 11.827 14.095 1.00 69.81 93 TRP A CA 1
ATOM 728 C C . TRP A 1 93 ? 4.271 11.072 13.451 1.00 69.81 93 TRP A C 1
ATOM 730 O O . TRP A 1 93 ? 5.210 11.709 12.985 1.00 69.81 93 TRP A O 1
ATOM 740 N N . LEU A 1 94 ?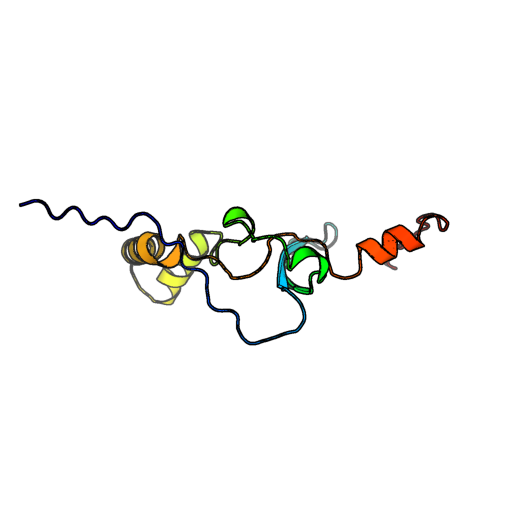 4.236 9.734 13.397 1.00 68.25 94 LEU A N 1
ATOM 741 C CA . LEU A 1 94 ? 5.334 8.905 12.862 1.00 68.25 94 LEU A CA 1
ATOM 742 C C . LEU A 1 94 ? 5.017 8.249 11.513 1.00 68.25 94 LEU A C 1
ATOM 744 O O . LEU A 1 94 ? 5.882 8.128 10.649 1.00 68.25 94 LEU A O 1
ATOM 748 N N . ILE A 1 95 ? 3.788 7.773 11.340 1.00 67.25 95 ILE A N 1
ATOM 749 C CA . ILE A 1 95 ? 3.414 6.819 10.287 1.00 67.25 95 ILE A CA 1
ATOM 750 C C . ILE A 1 95 ? 2.598 7.488 9.174 1.00 67.25 95 ILE A C 1
ATOM 752 O O . ILE A 1 95 ? 2.680 7.059 8.026 1.00 67.25 95 ILE A O 1
ATOM 756 N N . GLY A 1 96 ? 1.867 8.562 9.478 1.00 65.25 96 GLY A N 1
ATOM 757 C CA . GLY A 1 96 ? 0.962 9.245 8.550 1.00 65.25 96 GLY A CA 1
ATOM 758 C C . GLY A 1 96 ? 1.660 9.824 7.319 1.00 65.25 96 GLY A C 1
ATOM 759 O O . GLY A 1 96 ? 1.066 9.885 6.249 1.00 65.25 96 GLY A O 1
ATOM 760 N N . GLU A 1 97 ? 2.942 10.175 7.439 1.00 70.31 97 GLU A N 1
ATOM 761 C CA . GLU A 1 97 ? 3.762 10.656 6.320 1.00 70.31 97 GLU A CA 1
ATOM 762 C C . GLU A 1 97 ? 4.691 9.581 5.735 1.00 70.31 97 GLU A C 1
ATOM 764 O O . GLU A 1 97 ? 5.434 9.851 4.783 1.00 70.31 97 GLU A O 1
ATOM 769 N N . THR A 1 98 ? 4.664 8.364 6.293 1.00 78.75 98 THR A N 1
ATOM 770 C CA . THR A 1 98 ? 5.505 7.261 5.828 1.00 78.75 98 THR A CA 1
ATOM 771 C C . THR A 1 98 ? 4.974 6.735 4.500 1.00 78.75 98 THR A C 1
ATOM 773 O O . THR A 1 98 ? 3.810 6.344 4.368 1.00 78.75 98 THR A O 1
ATOM 776 N N . ARG A 1 99 ? 5.847 6.706 3.496 1.00 82.31 99 ARG A N 1
ATOM 777 C CA . ARG A 1 99 ? 5.531 6.250 2.141 1.00 82.31 99 ARG A CA 1
ATOM 778 C C . ARG A 1 99 ? 6.242 4.945 1.831 1.00 82.31 99 ARG A C 1
ATOM 780 O O . ARG A 1 99 ? 7.324 4.664 2.343 1.00 82.31 99 ARG A O 1
ATOM 787 N N . SER A 1 100 ? 5.630 4.136 0.980 1.00 82.88 100 SER A N 1
ATOM 788 C CA . SER A 1 100 ? 6.259 2.919 0.475 1.00 82.88 100 SER A CA 1
ATOM 789 C C . SER A 1 100 ? 7.140 3.252 -0.732 1.00 82.88 100 SER A C 1
ATOM 791 O O . SER A 1 100 ? 6.738 4.042 -1.583 1.00 82.88 100 SER A O 1
ATOM 793 N N . ALA A 1 101 ? 8.326 2.644 -0.827 1.00 81.38 101 ALA A N 1
ATOM 794 C CA . ALA A 1 101 ? 9.273 2.836 -1.932 1.00 81.38 101 ALA A CA 1
ATOM 795 C C . ALA A 1 101 ? 8.860 2.111 -3.227 1.00 81.38 101 ALA A C 1
ATOM 797 O O . ALA A 1 101 ? 9.641 1.384 -3.840 1.00 81.38 101 ALA A O 1
ATOM 798 N N . VAL A 1 102 ? 7.603 2.276 -3.621 1.00 85.19 102 VAL A N 1
ATOM 799 C CA . VAL A 1 102 ? 6.990 1.664 -4.803 1.00 85.19 102 VAL A CA 1
ATOM 800 C C . VAL A 1 102 ? 6.280 2.735 -5.611 1.00 85.19 102 VAL A C 1
ATOM 802 O O . VAL A 1 102 ? 5.923 3.778 -5.065 1.00 85.19 102 VAL A O 1
ATOM 805 N N . LEU A 1 103 ? 6.091 2.492 -6.901 1.00 86.88 103 LEU A N 1
ATOM 806 C CA . LEU A 1 103 ? 5.428 3.434 -7.800 1.00 86.88 103 LEU A CA 1
ATOM 807 C C . LEU A 1 103 ? 3.919 3.181 -7.801 1.00 86.88 103 LEU A C 1
ATOM 809 O O . LEU A 1 103 ? 3.473 2.064 -8.054 1.00 86.88 103 LEU A O 1
ATOM 813 N N . TRP A 1 104 ? 3.123 4.197 -7.502 1.00 86.81 104 TRP A N 1
ATOM 814 C CA . TRP A 1 104 ? 1.670 4.083 -7.451 1.00 86.81 104 TRP A CA 1
ATOM 815 C C . TRP A 1 104 ? 1.060 4.066 -8.857 1.00 86.81 104 TRP A C 1
ATOM 817 O O . TRP A 1 104 ? 1.290 4.989 -9.633 1.00 86.81 104 TRP A O 1
ATOM 827 N N . GLN A 1 105 ? 0.265 3.032 -9.161 1.00 84.19 105 GLN A N 1
ATOM 828 C CA . GLN A 1 105 ? -0.512 2.904 -10.408 1.00 84.19 105 GLN A CA 1
ATOM 829 C C . GLN A 1 105 ? 0.319 3.084 -11.693 1.00 84.19 105 GLN A C 1
ATOM 831 O O . GLN A 1 105 ? -0.154 3.634 -12.686 1.00 84.19 105 GLN A O 1
ATOM 836 N N . HIS A 1 106 ? 1.568 2.623 -11.674 1.00 83.94 106 HIS A N 1
ATOM 837 C CA . HIS A 1 106 ? 2.448 2.704 -12.832 1.00 83.94 106 HIS A CA 1
ATOM 838 C C . HIS A 1 106 ? 2.129 1.616 -13.867 1.00 83.94 106 HIS A C 1
ATOM 840 O O . HIS A 1 106 ? 1.552 0.579 -13.557 1.00 83.94 106 HIS A O 1
ATOM 846 N N . GLU A 1 107 ? 2.529 1.818 -15.118 1.00 83.50 107 GLU A N 1
ATOM 847 C CA . GLU A 1 107 ? 2.330 0.800 -16.147 1.00 83.50 107 GLU A CA 1
ATOM 848 C C . GLU A 1 107 ? 3.136 -0.481 -15.844 1.00 83.50 107 GLU A C 1
ATOM 850 O O . GLU A 1 107 ? 4.312 -0.426 -15.469 1.00 83.50 107 GLU A O 1
ATOM 855 N N . LEU A 1 108 ? 2.487 -1.639 -16.010 1.00 84.94 108 LEU A N 1
ATOM 856 C CA . LEU A 1 108 ? 3.103 -2.958 -15.878 1.00 84.94 108 LEU A CA 1
ATOM 857 C C . LEU A 1 108 ? 4.203 -3.138 -16.932 1.00 84.94 108 LEU A C 1
ATOM 859 O O . LEU A 1 108 ? 3.991 -2.858 -18.114 1.00 84.94 108 LEU A O 1
ATOM 863 N N . ALA A 1 109 ? 5.357 -3.668 -16.525 1.00 82.94 109 ALA A N 1
ATOM 864 C CA . ALA A 1 109 ? 6.462 -3.938 -17.439 1.00 82.94 109 ALA A CA 1
ATOM 865 C C . ALA A 1 109 ? 6.010 -4.781 -18.648 1.00 82.94 109 ALA A C 1
ATOM 867 O O . ALA A 1 109 ? 5.389 -5.836 -18.494 1.00 82.94 109 ALA A O 1
ATOM 868 N N . GLY A 1 110 ? 6.333 -4.325 -19.860 1.00 75.62 110 GLY A N 1
ATOM 869 C CA . GLY A 1 110 ? 5.987 -5.010 -21.107 1.00 75.62 110 GLY A CA 1
ATOM 870 C C . GLY A 1 110 ? 4.590 -4.712 -21.669 1.00 75.62 110 GLY A C 1
ATOM 871 O O . GLY A 1 110 ? 4.329 -5.097 -22.811 1.00 75.62 110 GLY A O 1
ATOM 872 N N . SER A 1 111 ? 3.728 -3.982 -20.953 1.00 67.19 111 SER A N 1
ATOM 873 C CA . SER A 1 111 ? 2.416 -3.534 -21.456 1.00 67.19 111 SER A CA 1
ATOM 874 C C . SER A 1 111 ? 2.551 -2.663 -22.717 1.00 67.19 111 SER A C 1
ATOM 876 O O . SER A 1 111 ? 1.937 -2.957 -23.745 1.00 67.19 111 SER A O 1
ATOM 878 N N . ALA A 1 112 ? 3.477 -1.700 -22.725 1.00 60.03 112 ALA A N 1
ATOM 879 C CA . ALA A 1 112 ? 3.751 -0.863 -23.897 1.00 60.03 112 ALA A CA 1
ATOM 880 C C . ALA A 1 112 ? 4.158 -1.674 -25.149 1.00 60.03 112 ALA A C 1
ATOM 882 O O . ALA A 1 112 ? 3.858 -1.291 -26.285 1.00 60.03 112 ALA A O 1
ATOM 883 N N . ARG A 1 113 ? 4.802 -2.839 -24.966 1.00 58.09 113 ARG A N 1
ATOM 884 C CA . ARG A 1 113 ? 5.178 -3.737 -26.076 1.00 58.09 113 ARG A CA 1
ATOM 885 C C . ARG A 1 113 ? 3.986 -4.517 -26.628 1.00 58.09 113 ARG A C 1
ATOM 887 O O . ARG A 1 113 ? 3.983 -4.836 -27.815 1.00 58.09 113 ARG A O 1
ATOM 894 N N . LEU A 1 114 ? 2.988 -4.819 -25.797 1.00 57.81 114 LEU A N 1
ATOM 895 C CA . LEU A 1 114 ? 1.751 -5.477 -26.224 1.00 57.81 114 LEU A CA 1
ATOM 896 C C . LEU A 1 114 ? 0.906 -4.543 -27.100 1.00 57.81 114 LEU A C 1
ATOM 898 O O . LEU A 1 114 ? 0.470 -4.959 -28.172 1.00 57.81 114 LEU A O 1
ATOM 902 N N . PHE A 1 115 ? 0.768 -3.269 -26.722 1.00 55.16 115 PHE A N 1
ATOM 903 C CA . PHE A 1 115 ? 0.038 -2.285 -27.534 1.00 55.16 115 PHE A CA 1
ATOM 904 C C . PHE A 1 115 ? 0.751 -1.943 -28.849 1.00 55.16 115 PHE A C 1
ATOM 906 O O . PHE A 1 115 ? 0.099 -1.796 -29.880 1.00 55.16 115 PHE A O 1
ATOM 913 N N . SER A 1 116 ? 2.088 -1.902 -28.861 1.00 51.66 116 SER A N 1
ATOM 914 C CA . SER A 1 116 ? 2.858 -1.676 -30.094 1.00 51.66 116 SER A CA 1
ATOM 915 C C . SER A 1 116 ? 2.785 -2.859 -31.074 1.00 51.66 116 SER A C 1
ATOM 917 O O . SER A 1 116 ? 2.804 -2.661 -32.289 1.00 51.66 116 SER A O 1
ATOM 919 N N . ARG A 1 117 ? 2.635 -4.090 -30.570 1.00 47.62 117 ARG A N 1
ATOM 920 C CA . ARG A 1 117 ? 2.514 -5.307 -31.393 1.00 47.62 117 ARG A CA 1
ATOM 921 C C . ARG A 1 117 ? 1.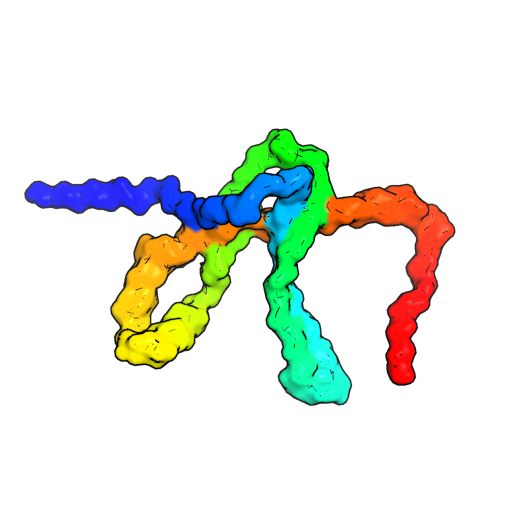065 -5.625 -31.806 1.00 47.62 117 ARG A C 1
ATOM 923 O O . ARG A 1 117 ? 0.858 -6.486 -32.655 1.00 47.62 117 ARG A O 1
ATOM 930 N N . GLY A 1 118 ? 0.080 -4.924 -31.237 1.00 45.78 118 GLY A N 1
ATOM 931 C CA . GLY A 1 118 ? -1.357 -5.182 -31.387 1.00 45.78 118 GLY A CA 1
ATOM 932 C C . GLY A 1 118 ? -2.101 -4.375 -32.461 1.00 45.78 118 GLY A C 1
ATOM 933 O O . GLY A 1 118 ? -3.309 -4.541 -32.583 1.00 45.78 118 GLY A O 1
ATOM 934 N N . SER A 1 119 ? -1.432 -3.557 -33.284 1.00 43.38 119 SER A N 1
ATOM 935 C CA . SER A 1 119 ? -2.083 -2.738 -34.339 1.00 43.38 119 SER A CA 1
ATOM 936 C C . SER A 1 119 ? -2.748 -3.545 -35.483 1.00 43.38 119 SER A C 1
ATOM 938 O O . SER A 1 119 ? -3.146 -2.995 -36.504 1.00 43.38 119 SER A O 1
ATOM 940 N N . SER A 1 120 ? -2.882 -4.869 -35.363 1.00 45.12 120 SER A N 1
ATOM 941 C CA . SER A 1 120 ? -3.535 -5.697 -36.391 1.00 45.12 120 SER A CA 1
ATOM 942 C C . SER A 1 120 ? -4.438 -6.818 -35.873 1.00 45.12 120 SER A C 1
ATOM 944 O O . SER A 1 120 ? -4.924 -7.601 -36.687 1.00 45.12 120 SER A O 1
ATOM 946 N N . GLN A 1 121 ? -4.752 -6.897 -34.574 1.00 42.00 121 GLN A N 1
ATOM 947 C CA . GLN A 1 121 ? -5.757 -7.860 -34.103 1.00 42.00 121 GLN A CA 1
ATOM 948 C C . GLN A 1 121 ? -6.783 -7.199 -33.185 1.00 42.00 121 GLN A C 1
ATOM 950 O O . GLN A 1 121 ? -6.549 -6.922 -32.014 1.00 42.00 121 GLN A O 1
ATOM 955 N N . SER A 1 122 ? -7.931 -6.938 -33.811 1.00 39.00 122 SER A N 1
ATOM 956 C CA . SER A 1 122 ? -9.228 -6.634 -33.220 1.00 39.00 122 SER A CA 1
ATOM 957 C C . SER A 1 122 ? -9.444 -7.395 -31.908 1.00 39.00 122 SER A C 1
ATOM 959 O O . SER A 1 122 ? -9.340 -8.620 -31.873 1.00 39.00 122 SER A O 1
ATOM 961 N N . LEU A 1 123 ? -9.759 -6.641 -30.849 1.00 46.06 123 LEU A N 1
ATOM 962 C CA . LEU A 1 123 ? -10.318 -7.123 -29.587 1.00 46.06 123 LEU A CA 1
ATOM 963 C C . LEU A 1 123 ? -11.587 -7.937 -29.875 1.00 46.06 123 LEU A C 1
ATOM 965 O O . LEU A 1 123 ? -12.691 -7.395 -29.892 1.00 46.06 123 LEU A O 1
ATOM 969 N N . LYS A 1 124 ? -11.430 -9.236 -30.122 1.00 39.75 124 LYS A N 1
ATOM 970 C CA . LYS A 1 124 ? -12.535 -10.187 -30.175 1.00 39.75 124 LYS A CA 1
ATOM 971 C C . LYS A 1 124 ? -12.501 -11.035 -28.908 1.00 39.75 124 LYS A C 1
ATOM 973 O O . LYS A 1 124 ? -11.627 -11.875 -28.741 1.00 39.75 124 LYS A O 1
ATOM 978 N N . GLU A 1 125 ? -13.452 -10.728 -28.028 1.00 45.09 125 GLU A N 1
ATOM 979 C CA . GLU A 1 125 ? -14.084 -11.633 -27.061 1.00 45.09 125 GLU A CA 1
ATOM 980 C C . GLU A 1 125 ? -13.143 -12.514 -26.222 1.00 45.09 125 GLU A C 1
ATOM 982 O O . GLU A 1 125 ? -12.999 -13.709 -26.456 1.00 45.09 125 GLU A O 1
ATOM 987 N N . ALA A 1 126 ? -12.606 -11.950 -25.140 1.00 42.69 126 ALA A N 1
ATOM 988 C CA . ALA A 1 126 ? -12.268 -12.742 -23.960 1.00 42.69 126 ALA A CA 1
ATOM 989 C C . ALA A 1 126 ? -13.498 -12.782 -23.036 1.00 42.69 126 ALA A C 1
ATOM 991 O O . ALA A 1 126 ? -13.560 -12.079 -22.030 1.00 42.69 126 ALA A O 1
ATOM 992 N N . SER A 1 127 ? -14.517 -13.556 -23.424 1.00 42.00 127 SER A N 1
ATOM 993 C CA . SER A 1 127 ? -15.575 -13.955 -22.492 1.00 42.00 127 SER A CA 1
ATOM 994 C C . SER A 1 127 ? -15.034 -15.098 -21.641 1.00 42.00 127 SER A C 1
ATOM 996 O O . SER A 1 127 ? -14.603 -16.119 -22.174 1.00 42.00 127 SER A O 1
ATOM 998 N N . PHE A 1 128 ? -15.051 -14.931 -20.323 1.00 36.66 128 PHE A N 1
ATOM 999 C CA . PHE A 1 128 ? -14.824 -16.040 -19.403 1.00 36.66 128 PHE A CA 1
ATOM 1000 C C . PHE A 1 128 ? -16.034 -16.987 -19.470 1.00 36.66 128 PHE A C 1
ATOM 1002 O O . PHE A 1 128 ? -17.166 -16.495 -19.539 1.00 36.66 128 PHE A O 1
ATOM 1009 N N . PRO A 1 129 ? -15.831 -18.315 -19.513 1.00 45.84 129 PRO A N 1
ATOM 1010 C CA . PRO A 1 129 ? -16.939 -19.256 -19.462 1.00 45.84 129 PRO A CA 1
ATOM 1011 C C . PRO A 1 129 ? -17.611 -19.192 -18.083 1.00 45.84 129 PRO A C 1
ATOM 1013 O O . PRO A 1 129 ? -16.922 -19.171 -17.063 1.00 45.84 129 PRO A O 1
ATOM 1016 N N . VAL A 1 130 ? -18.945 -19.125 -18.105 1.00 41.09 130 VAL A N 1
ATOM 1017 C CA . VAL A 1 130 ? -19.850 -19.327 -16.959 1.00 41.09 130 VAL A CA 1
ATOM 1018 C C . VAL A 1 130 ? -19.972 -20.819 -16.682 1.00 41.09 130 VAL A C 1
ATOM 1020 O O . VAL A 1 130 ? -20.065 -21.574 -17.679 1.00 41.09 130 VAL A O 1
#

Solvent-accessible surface area (backbone atoms only — not comparable to full-atom values): 8295 Å² total; per-residue (Å²): 137,82,84,79,79,86,80,83,85,77,71,47,61,46,81,68,92,71,91,69,97,53,50,47,21,34,45,79,46,77,50,67,50,91,83,76,55,99,57,60,51,77,50,77,49,75,45,53,23,53,69,86,55,74,84,54,83,81,53,77,85,42,31,42,54,65,64,88,53,73,64,60,55,43,54,48,17,60,73,69,74,45,59,48,71,64,46,50,51,53,37,61,74,66,45,62,60,23,20,36,74,33,34,50,72,53,68,53,49,64,49,72,57,53,61,70,72,42,86,81,62,80,94,73,79,89,73,79,86,128

Foldseek 3Di:
DDPPPPPPDDLAEDDDPDDDPFAKAKEWDWADDPPPPPDIDTDIDIAGAAPPCVPPDDDLVQWAQPDPDLVVQQVVCVVVVHDSVVSSVVCVVPRRSHTYRHGYPHDHYCPVVCVVVCPPDDPDDPDDDD

Nearest PDB structures (foldseek):
  3kwl-assembly1_A  TM=6.313E-01  e=3.904E+00  Helicobacter pylori
  4j0d-assembly1_A  TM=3.459E-01  e=3.428E+00  Lactiplantibacillus plantarum
  4rfb-assembly2_D  TM=3.388E-01  e=9.089E+00  Staphylococcus aureus subsp. aureus NCTC 8325

InterPro domains:
  IPR029058 Alpha/Beta hydrolase fold [G3DSA:3.40.50.1820] (11-130)

Secondary structure (DSSP, 8-state):
------------BPPPSS--SSEEEEEEEEEE-SSS-S-EEEEEEEEEE-GGGGGS---GGGSPBSS--HHHHHHHHHHTT--HHHHHHHIIIIITT-B-SSEETPPBTTHHHHHHH-TT------PPP-

Mean predicted aligned error: 13.74 Å

Sequence (130 aa):
MGAVWSYAGRYSVLPLPGCGNYRTGCADLMITDTKDGDTGVFMRVYYPVDRNDFGRASTVSEHPLWLSRPEYVNGLATYMKQSAGRLQFIFNWLIGETRSAVLWQHELAGSARLFSRGSSQSLKEASFPV